Protein AF-A0A6N9TT98-F1 (afdb_monomer)

Organism: Dissulfurirhabdus thermomarina (NCBI:txid1765737)

Solvent-accessible surface area (backbone atoms only — not comparable to full-atom values): 5356 Å² total; per-residue (Å²): 111,72,68,58,56,50,53,53,47,49,53,50,51,52,51,48,53,52,47,52,60,42,50,75,66,72,76,50,92,67,52,70,64,61,56,51,52,54,53,41,51,50,46,40,51,51,27,50,48,51,37,72,65,48,84,60,89,83,51,90,53,65,67,35,54,50,47,33,48,52,34,48,51,50,40,51,52,48,52,50,48,51,54,52,54,51,52,52,52,54,62,59,75,77,107

Sequence (95 aa):
MKSILLIVTILLVCGFVFLCNRAQKSDLKIGAFSFLVIGMLIGLLGGFQIFWGLDNTKGWNPYGWWLLASFATTVIGGLVGVVIFGKIAKKKAIK

Structure (mmCIF, N/CA/C/O backbone):
data_AF-A0A6N9TT98-F1
#
_entry.id   AF-A0A6N9TT98-F1
#
loop_
_atom_site.group_PDB
_atom_site.id
_atom_site.type_symbol
_atom_site.label_atom_id
_atom_site.label_alt_id
_atom_site.label_comp_id
_atom_site.label_asym_id
_atom_site.label_entity_id
_atom_site.label_seq_id
_atom_site.pdbx_PDB_ins_code
_atom_site.Cartn_x
_atom_site.Cartn_y
_atom_site.Cartn_z
_atom_site.occupancy
_atom_site.B_iso_or_equiv
_atom_site.auth_seq_id
_atom_site.auth_comp_id
_atom_site.auth_asym_id
_atom_site.auth_atom_id
_atom_site.pdbx_PDB_model_num
ATOM 1 N N . MET A 1 1 ? 2.927 10.180 -17.227 1.00 60.56 1 MET A N 1
ATOM 2 C CA . MET A 1 1 ? 2.395 9.095 -16.363 1.00 60.56 1 MET A CA 1
ATOM 3 C C . MET A 1 1 ? 3.199 8.901 -15.078 1.00 60.56 1 MET A C 1
ATOM 5 O O . MET A 1 1 ? 2.605 9.004 -14.014 1.00 60.56 1 MET A O 1
ATOM 9 N N . LYS A 1 2 ? 4.529 8.708 -15.142 1.00 63.41 2 LYS A N 1
ATOM 10 C CA . LYS A 1 2 ? 5.392 8.531 -13.951 1.00 63.41 2 LYS A CA 1
ATOM 11 C C . LYS A 1 2 ? 5.267 9.664 -12.912 1.00 63.41 2 LYS A C 1
ATOM 13 O O . LYS A 1 2 ? 5.090 9.381 -11.733 1.00 63.41 2 LYS A O 1
ATOM 18 N N . SER A 1 3 ? 5.247 10.927 -13.349 1.00 68.88 3 SER A N 1
ATOM 19 C CA . SER A 1 3 ? 5.138 12.086 -12.444 1.00 68.88 3 SER A CA 1
ATOM 20 C C . SER A 1 3 ? 3.791 12.178 -11.718 1.00 68.88 3 SER A C 1
ATOM 22 O O . SER A 1 3 ? 3.754 12.533 -10.547 1.00 68.88 3 SER A O 1
ATOM 24 N N . ILE A 1 4 ? 2.689 11.798 -12.374 1.00 75.81 4 ILE A N 1
ATOM 25 C CA . ILE A 1 4 ? 1.345 11.811 -11.766 1.00 75.81 4 ILE A CA 1
ATOM 26 C C . ILE A 1 4 ? 1.257 10.746 -10.670 1.00 75.81 4 ILE A C 1
ATOM 28 O O . ILE A 1 4 ? 0.787 11.030 -9.573 1.00 75.81 4 ILE A O 1
ATOM 32 N N . LEU A 1 5 ? 1.772 9.540 -10.936 1.00 70.56 5 LEU A N 1
ATOM 33 C CA . LEU A 1 5 ? 1.770 8.456 -9.952 1.00 70.56 5 LEU A CA 1
ATOM 34 C C . LEU A 1 5 ? 2.607 8.813 -8.714 1.00 70.56 5 LEU A C 1
ATOM 36 O O . LEU A 1 5 ? 2.245 8.467 -7.592 1.00 70.56 5 LEU A O 1
ATOM 40 N N . LEU A 1 6 ? 3.702 9.549 -8.913 1.00 74.06 6 LEU A N 1
ATOM 41 C CA . LEU A 1 6 ? 4.576 10.020 -7.842 1.00 74.06 6 LEU A CA 1
ATOM 42 C C . LEU A 1 6 ? 3.917 11.097 -6.977 1.00 74.06 6 LEU A C 1
ATOM 44 O O . LEU A 1 6 ? 3.935 10.979 -5.755 1.00 74.06 6 LEU A O 1
ATOM 48 N N . ILE A 1 7 ? 3.239 12.066 -7.593 1.00 81.12 7 ILE A N 1
ATOM 49 C CA . ILE A 1 7 ? 2.468 13.092 -6.876 1.00 81.12 7 ILE A CA 1
ATOM 50 C C . ILE A 1 7 ? 1.337 12.457 -6.053 1.00 81.12 7 ILE A C 1
ATOM 52 O O . ILE A 1 7 ? 1.177 12.779 -4.878 1.00 81.12 7 ILE A O 1
ATOM 56 N N . VAL A 1 8 ? 0.585 11.519 -6.637 1.00 81.00 8 VAL A N 1
ATOM 57 C CA . VAL A 1 8 ? -0.512 10.822 -5.942 1.00 81.00 8 VAL A CA 1
ATOM 58 C C . VAL A 1 8 ? 0.011 9.993 -4.766 1.00 81.00 8 VAL A C 1
ATOM 60 O O . VAL A 1 8 ? -0.588 10.013 -3.69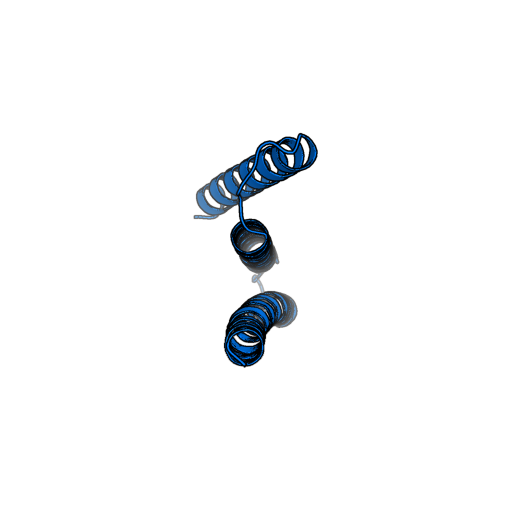2 1.00 81.00 8 VAL A O 1
ATOM 63 N N . THR A 1 9 ? 1.148 9.312 -4.932 1.00 79.31 9 THR A N 1
ATOM 64 C CA . THR A 1 9 ? 1.766 8.527 -3.851 1.00 79.31 9 THR A CA 1
ATOM 65 C C . 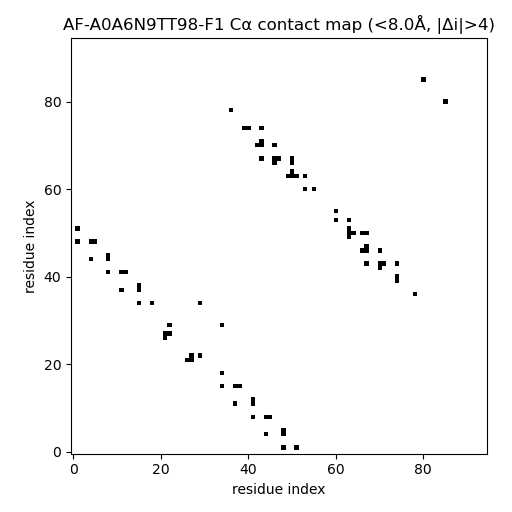THR A 1 9 ? 2.214 9.429 -2.702 1.00 79.31 9 THR A C 1
ATOM 67 O O . THR A 1 9 ? 1.924 9.130 -1.547 1.00 79.31 9 THR A O 1
ATOM 70 N N . ILE A 1 10 ? 2.842 10.573 -2.998 1.00 82.94 10 ILE A N 1
ATOM 71 C CA . ILE A 1 10 ? 3.245 11.552 -1.978 1.00 82.94 10 ILE A CA 1
ATOM 72 C C . ILE A 1 10 ? 2.024 12.102 -1.235 1.00 82.94 10 ILE A C 1
ATOM 74 O O . ILE A 1 10 ? 2.030 12.133 -0.007 1.00 82.94 10 ILE A O 1
ATOM 78 N N . LEU A 1 11 ? 0.955 12.476 -1.945 1.00 84.25 11 LEU A N 1
ATOM 79 C CA . LEU A 1 11 ? -0.280 12.961 -1.319 1.00 84.25 11 LEU A CA 1
ATOM 80 C C . LEU A 1 11 ? -0.900 11.917 -0.381 1.00 84.25 11 LEU A C 1
ATOM 82 O O . LEU A 1 11 ? -1.320 12.262 0.723 1.00 84.25 11 LEU A O 1
ATOM 86 N N . LEU A 1 12 ? -0.918 10.644 -0.786 1.00 81.44 12 LEU A N 1
ATOM 87 C CA . LEU A 1 12 ? -1.410 9.548 0.050 1.00 81.44 12 LEU A CA 1
ATOM 88 C C . LEU A 1 12 ? -0.531 9.321 1.284 1.00 81.44 12 LEU A C 1
ATOM 90 O O . LEU A 1 12 ? -1.070 9.153 2.375 1.00 81.44 12 LEU A O 1
ATOM 94 N N . VAL A 1 13 ? 0.797 9.371 1.144 1.00 82.50 13 VAL A N 1
ATOM 95 C CA . VAL A 1 13 ? 1.735 9.255 2.274 1.00 82.50 13 VAL A CA 1
ATOM 96 C C . VAL A 1 13 ? 1.568 10.426 3.242 1.00 82.50 13 VAL A C 1
ATOM 98 O O . VAL A 1 13 ? 1.440 10.204 4.444 1.00 82.50 13 VAL A O 1
ATOM 101 N N . CYS A 1 14 ? 1.485 11.663 2.747 1.00 85.31 14 CYS A N 1
ATOM 102 C CA . CYS A 1 14 ? 1.220 12.840 3.576 1.00 85.31 14 CYS A CA 1
ATOM 103 C C . CYS A 1 14 ? -0.128 12.728 4.303 1.00 85.31 14 CYS A C 1
ATOM 105 O O . CYS A 1 14 ? -0.204 12.999 5.501 1.00 85.31 14 CYS A O 1
ATOM 107 N N . GLY A 1 15 ? -1.176 12.275 3.608 1.00 81.38 15 GLY A N 1
ATOM 108 C CA . GLY A 1 15 ? -2.485 12.008 4.200 1.00 81.38 15 GLY A CA 1
ATOM 109 C C . GLY A 1 15 ? -2.431 10.930 5.284 1.00 81.38 15 GLY A C 1
ATOM 110 O O . GLY A 1 15 ? -3.020 11.102 6.347 1.00 81.38 15 GLY A O 1
ATOM 111 N N . PHE A 1 16 ? -1.675 9.853 5.066 1.00 81.69 16 PHE A N 1
ATOM 112 C CA . PHE A 1 16 ? -1.490 8.777 6.039 1.00 81.69 16 PHE A CA 1
ATOM 113 C C . PHE A 1 16 ? -0.713 9.232 7.278 1.00 81.69 16 PHE A C 1
ATOM 115 O O . PHE A 1 16 ? -1.144 8.961 8.393 1.00 81.69 16 PHE A O 1
ATOM 122 N N . VAL A 1 17 ? 0.375 9.991 7.111 1.00 82.81 17 VAL A N 1
ATOM 123 C CA . VAL A 1 17 ? 1.136 10.569 8.233 1.00 82.81 17 VAL A CA 1
ATOM 124 C C . VAL A 1 17 ? 0.273 11.549 9.029 1.00 82.81 17 VAL A C 1
ATOM 126 O O . VAL A 1 17 ? 0.274 11.521 10.260 1.00 82.81 17 VAL A O 1
ATOM 129 N N . PHE A 1 18 ? -0.516 12.384 8.348 1.00 81.94 18 PHE A N 1
ATOM 130 C CA . PHE A 1 18 ? -1.463 13.283 9.003 1.00 81.94 18 PHE A CA 1
ATOM 131 C C . PHE A 1 18 ? -2.517 12.510 9.801 1.00 81.94 18 PHE A C 1
ATOM 133 O O . PHE A 1 18 ? -2.795 12.850 10.951 1.00 81.94 18 PHE A O 1
ATOM 140 N N . LEU A 1 19 ? -3.063 11.438 9.222 1.00 75.94 19 LEU A N 1
ATOM 141 C CA . LEU A 1 19 ? -3.979 10.540 9.910 1.00 75.94 19 LEU A CA 1
ATOM 142 C C . LEU A 1 19 ? -3.312 9.911 11.135 1.00 75.94 19 LEU A C 1
ATOM 144 O O . LEU A 1 19 ? -3.892 10.003 12.213 1.00 75.94 19 LEU A O 1
ATOM 148 N N . CYS A 1 20 ? -2.104 9.343 11.014 1.00 77.19 20 CYS A N 1
ATOM 149 C CA . CYS A 1 20 ? -1.335 8.762 12.125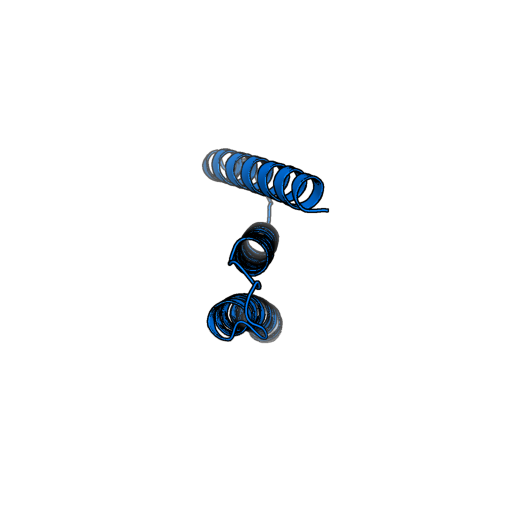 1.00 77.19 20 CYS A CA 1
ATOM 150 C C . CYS A 1 20 ? -1.169 9.760 13.276 1.00 77.19 20 CYS A C 1
ATOM 152 O O . CYS A 1 20 ? -1.526 9.457 14.415 1.00 77.19 20 CYS A O 1
ATOM 154 N N . ASN A 1 21 ? -0.709 10.975 12.966 1.00 77.38 21 ASN A N 1
ATOM 155 C CA . ASN A 1 21 ? -0.520 12.043 13.949 1.00 77.38 21 ASN A CA 1
ATOM 156 C C . ASN A 1 21 ? -1.829 12.445 14.634 1.00 77.38 21 ASN A C 1
ATOM 158 O O . ASN A 1 21 ? -1.843 12.801 15.811 1.00 77.38 21 ASN A O 1
ATOM 162 N N . ARG A 1 22 ? -2.944 12.404 13.904 1.00 71.81 22 ARG A N 1
ATOM 163 C CA . ARG A 1 22 ? -4.257 12.768 14.430 1.00 71.81 22 ARG A CA 1
ATOM 164 C C . ARG A 1 22 ? -4.897 11.624 15.229 1.00 71.81 22 ARG A C 1
ATOM 166 O O . ARG A 1 22 ? -5.591 11.893 16.203 1.00 71.81 22 ARG A O 1
ATOM 173 N N . ALA A 1 23 ? -4.617 10.366 14.883 1.00 70.12 23 ALA A N 1
ATOM 174 C CA . ALA A 1 23 ? -5.054 9.190 15.637 1.00 70.12 23 ALA A CA 1
ATOM 175 C C . ALA A 1 23 ? -4.326 9.087 16.981 1.00 70.12 23 A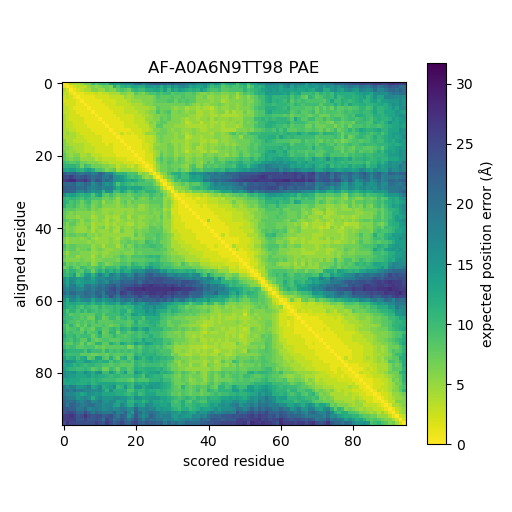LA A C 1
ATOM 177 O O . ALA A 1 23 ? -4.942 8.760 17.990 1.00 70.12 23 ALA A O 1
ATOM 178 N N . GLN A 1 24 ? -3.042 9.456 17.012 1.00 70.25 24 GLN A N 1
ATOM 179 C CA . GLN A 1 24 ? -2.260 9.547 18.245 1.00 70.25 24 GLN A CA 1
ATOM 180 C C . GLN A 1 24 ? -2.803 10.612 19.215 1.00 70.25 24 GLN A C 1
ATOM 182 O O . GLN A 1 24 ? -2.647 10.477 20.424 1.00 70.25 24 GLN A O 1
ATOM 187 N N . LYS A 1 25 ? -3.473 11.652 18.703 1.00 72.06 25 LYS A N 1
ATOM 188 C CA . LYS A 1 25 ? -4.112 12.707 19.507 1.00 72.06 25 LYS A CA 1
ATOM 189 C C . LYS A 1 25 ? -5.531 12.353 19.983 1.00 72.06 25 LYS A C 1
ATOM 191 O O . LYS A 1 25 ? -6.232 13.232 20.470 1.00 72.06 25 LYS A O 1
ATOM 196 N N . SER A 1 26 ? -5.952 11.090 19.852 1.00 58.22 26 SER A N 1
ATOM 197 C CA . SER A 1 26 ? -7.240 10.549 20.335 1.00 58.22 26 SER A CA 1
ATOM 198 C C . SER A 1 26 ? -8.501 11.152 19.696 1.00 58.22 26 SER A C 1
ATOM 200 O O . SER A 1 26 ? -9.615 10.828 20.098 1.00 58.22 26 SER A O 1
ATOM 202 N N . ASP A 1 27 ? -8.348 11.989 18.670 1.00 54.91 27 ASP A N 1
ATOM 203 C CA . ASP A 1 27 ?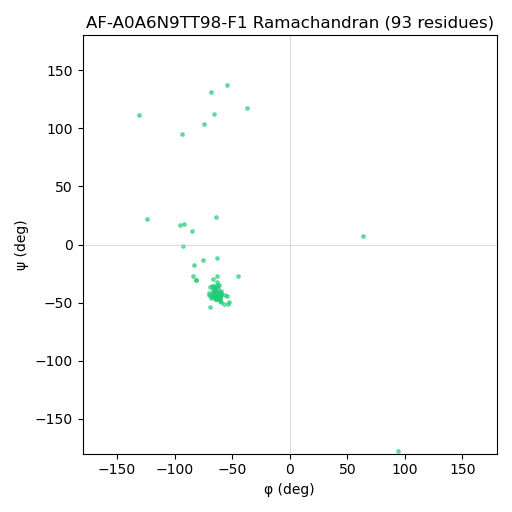 -9.415 12.847 18.134 1.00 54.91 27 ASP A CA 1
ATOM 204 C C . ASP A 1 27 ? -10.156 12.223 16.936 1.00 54.91 27 ASP A C 1
ATOM 206 O O . ASP A 1 27 ? -10.808 12.898 16.139 1.00 54.91 27 ASP A O 1
ATOM 210 N N . LEU A 1 28 ? -10.013 10.910 16.733 1.00 54.03 28 LEU A N 1
ATOM 211 C C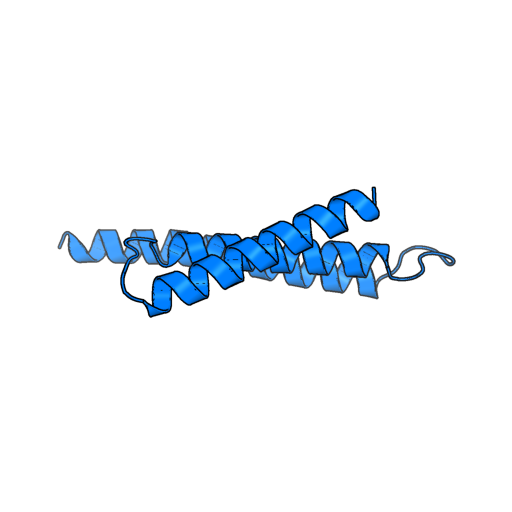A . LEU A 1 28 ? -10.539 10.252 15.545 1.00 54.03 28 LEU A CA 1
ATOM 212 C C . LEU A 1 28 ? -11.355 9.003 15.862 1.00 54.03 28 LEU A C 1
ATOM 214 O O . LEU A 1 28 ? -10.824 7.925 16.106 1.00 54.03 28 LEU A O 1
ATOM 218 N N . LYS A 1 29 ? -12.662 9.122 15.600 1.00 56.16 29 LYS A N 1
ATOM 219 C CA . LYS A 1 29 ? -13.542 8.026 15.151 1.00 56.16 29 LYS A CA 1
ATOM 220 C C . LYS A 1 29 ? -13.140 7.488 13.762 1.00 56.16 29 LYS A C 1
ATOM 222 O O . LYS A 1 29 ? -13.983 6.971 13.031 1.00 56.16 29 LYS A O 1
ATOM 227 N N . ILE A 1 30 ? -11.884 7.650 13.336 1.00 54.69 30 ILE A N 1
ATOM 228 C CA . ILE A 1 30 ? -11.405 7.027 12.105 1.00 54.69 30 ILE A CA 1
ATOM 229 C C . ILE A 1 30 ? -11.225 5.561 12.432 1.00 54.69 30 ILE A C 1
ATOM 231 O O . ILE A 1 30 ? -10.294 5.164 13.127 1.00 54.69 30 ILE A O 1
ATOM 235 N N . GLY A 1 31 ? -12.185 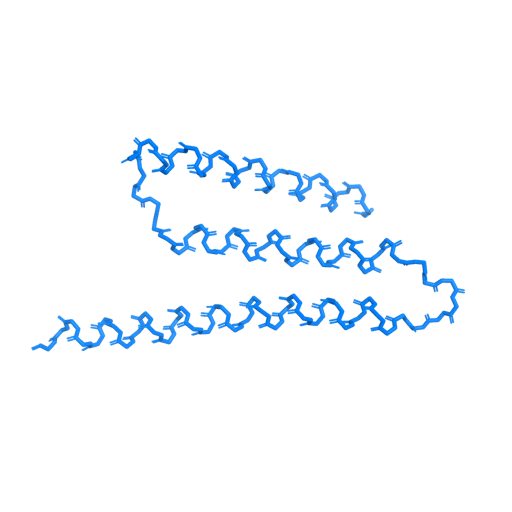4.766 11.965 1.00 62.75 31 GLY A N 1
ATOM 236 C CA . GLY A 1 31 ? -12.146 3.328 12.131 1.00 62.75 31 GLY A CA 1
ATOM 237 C C . GLY A 1 31 ? -10.827 2.793 11.590 1.00 62.75 31 GLY A C 1
ATOM 238 O O . GLY A 1 31 ? -10.389 3.194 10.511 1.00 62.75 31 GLY A O 1
ATOM 239 N N . ALA A 1 32 ? -10.222 1.859 12.325 1.00 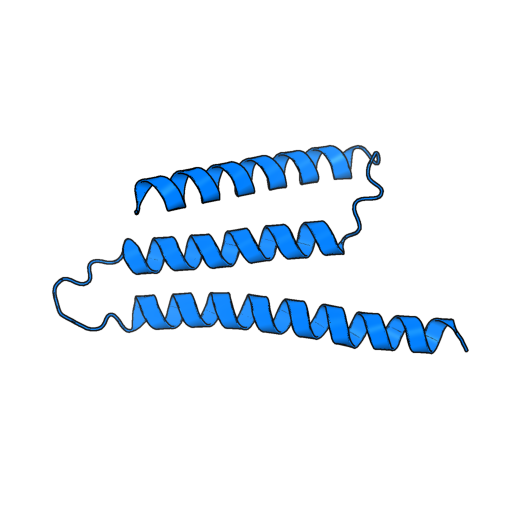68.06 32 ALA A N 1
ATOM 240 C CA . ALA A 1 32 ? -9.005 1.148 11.930 1.00 68.06 32 ALA A CA 1
ATOM 241 C C . ALA A 1 32 ? -9.045 0.658 10.467 1.00 68.06 32 ALA A C 1
ATOM 243 O O . ALA A 1 32 ? -8.016 0.590 9.804 1.00 68.06 32 ALA A O 1
ATOM 244 N N . PHE A 1 33 ? -10.249 0.410 9.942 1.00 69.06 33 PHE A N 1
ATOM 245 C CA . PHE A 1 33 ? -10.528 0.125 8.539 1.00 69.06 33 PHE A CA 1
ATOM 246 C C . PHE A 1 33 ? -9.972 1.168 7.553 1.00 69.06 33 PHE A C 1
ATOM 248 O O . PHE A 1 33 ? -9.294 0.799 6.601 1.00 69.06 33 PHE A O 1
ATOM 255 N N . SER A 1 34 ? -10.212 2.464 7.773 1.00 68.75 34 SER A N 1
ATOM 256 C CA . SER A 1 34 ? -9.772 3.521 6.852 1.00 68.75 34 SER A CA 1
ATOM 257 C C . SER A 1 34 ? -8.248 3.654 6.825 1.00 68.75 34 SER A C 1
ATOM 259 O O . SER A 1 34 ? -7.667 3.859 5.764 1.00 68.75 34 SER A O 1
ATOM 261 N N . PHE A 1 35 ? -7.592 3.464 7.974 1.00 74.19 35 PHE A N 1
ATOM 262 C CA . PHE A 1 35 ? -6.131 3.380 8.056 1.00 74.19 35 PHE A CA 1
ATOM 263 C C . PHE A 1 35 ? -5.579 2.204 7.258 1.00 74.19 35 PHE A C 1
ATOM 265 O O . PHE A 1 35 ? -4.630 2.365 6.493 1.00 74.19 35 PHE A O 1
ATOM 272 N N . LEU A 1 36 ? -6.201 1.035 7.418 1.00 73.88 36 LEU A N 1
ATOM 273 C CA . LEU A 1 36 ? -5.816 -0.188 6.724 1.00 73.88 36 LEU A CA 1
ATOM 274 C C . LEU A 1 36 ? -5.926 -0.004 5.206 1.00 73.88 36 LEU A C 1
ATOM 276 O O . LEU A 1 36 ? -4.986 -0.315 4.480 1.00 73.88 36 LEU A O 1
ATOM 280 N N . VAL A 1 37 ? -7.036 0.563 4.724 1.00 78.56 37 VAL A N 1
ATOM 281 C CA . VAL A 1 37 ? -7.268 0.805 3.291 1.00 78.56 37 VAL A CA 1
ATOM 282 C C . VAL A 1 37 ? -6.255 1.794 2.709 1.00 78.56 37 VAL A C 1
ATOM 284 O O . VAL A 1 37 ? -5.709 1.538 1.638 1.00 78.56 37 VAL A O 1
ATOM 287 N N . ILE A 1 38 ? -5.953 2.893 3.408 1.00 80.44 38 ILE A N 1
ATOM 288 C CA . ILE A 1 38 ? -4.977 3.885 2.929 1.00 80.44 38 ILE A CA 1
ATOM 289 C C . ILE A 1 38 ? -3.563 3.294 2.901 1.00 80.44 38 ILE A C 1
ATOM 291 O O . ILE A 1 38 ? -2.857 3.460 1.908 1.00 80.44 38 ILE A O 1
ATOM 295 N N . GLY A 1 39 ? -3.165 2.545 3.936 1.00 78.94 39 GLY A N 1
ATOM 296 C CA . GLY A 1 39 ? -1.875 1.850 3.958 1.00 78.94 39 GLY A CA 1
ATOM 297 C C . GLY A 1 39 ? -1.737 0.829 2.821 1.00 78.94 39 GLY A C 1
ATOM 298 O O . GLY A 1 39 ? -0.710 0.785 2.145 1.00 78.94 39 GLY A O 1
ATOM 299 N N . MET A 1 40 ? -2.800 0.066 2.546 1.00 82.44 40 MET A N 1
ATOM 300 C CA . MET A 1 40 ? -2.851 -0.884 1.428 1.00 82.44 40 MET A CA 1
ATOM 301 C C . MET A 1 40 ? -2.712 -0.193 0.061 1.00 82.44 40 MET A C 1
ATOM 303 O O . MET A 1 40 ? -1.975 -0.680 -0.797 1.00 82.44 40 MET A O 1
ATOM 307 N N . LEU A 1 41 ? -3.358 0.961 -0.138 1.00 81.19 41 LEU A N 1
ATOM 308 C CA . LEU A 1 41 ? -3.245 1.745 -1.374 1.00 81.19 41 LEU A CA 1
ATOM 309 C C . LEU A 1 41 ? -1.833 2.301 -1.593 1.00 81.19 41 LEU A C 1
ATOM 311 O O . LEU A 1 41 ? -1.333 2.259 -2.717 1.00 81.19 41 LEU A O 1
ATOM 315 N N . ILE A 1 42 ? -1.175 2.778 -0.532 1.00 82.75 42 ILE A N 1
ATOM 316 C CA . ILE A 1 42 ? 0.217 3.249 -0.599 1.00 82.75 42 ILE A CA 1
ATOM 317 C C . ILE A 1 42 ? 1.147 2.103 -1.008 1.00 82.75 42 ILE A C 1
ATOM 319 O O . ILE A 1 42 ? 1.968 2.279 -1.905 1.00 82.75 42 ILE A O 1
ATOM 323 N N . GLY A 1 43 ? 0.990 0.921 -0.401 1.00 79.06 43 GLY A N 1
ATOM 324 C CA . GLY A 1 43 ? 1.786 -0.260 -0.741 1.00 79.06 43 GLY A CA 1
ATOM 325 C C . GLY A 1 43 ? 1.617 -0.689 -2.202 1.00 79.06 43 GLY A C 1
ATOM 326 O O . GLY A 1 43 ? 2.607 -0.921 -2.894 1.00 79.06 43 GLY A O 1
ATOM 327 N N . LEU A 1 44 ? 0.377 -0.726 -2.703 1.00 82.69 44 LEU A N 1
ATOM 328 C CA . LEU A 1 44 ? 0.091 -1.070 -4.099 1.00 82.69 44 LEU A CA 1
ATOM 329 C C . LEU A 1 44 ? 0.736 -0.078 -5.079 1.00 82.69 44 LEU A C 1
ATOM 331 O O . LEU A 1 44 ? 1.364 -0.489 -6.054 1.00 82.69 44 LEU A O 1
ATOM 335 N N . LEU A 1 45 ? 0.601 1.225 -4.813 1.00 80.81 45 LEU A N 1
ATOM 336 C CA . LEU A 1 45 ? 1.175 2.277 -5.654 1.00 80.81 45 LEU A CA 1
ATOM 337 C C . LEU A 1 45 ? 2.704 2.269 -5.615 1.00 80.81 45 LEU A C 1
ATOM 339 O O . LEU A 1 45 ? 3.327 2.403 -6.666 1.00 80.81 45 LEU A O 1
ATOM 343 N N . GLY A 1 46 ? 3.306 2.030 -4.447 1.00 75.75 46 GLY A N 1
ATOM 344 C CA . GLY A 1 46 ? 4.751 1.846 -4.307 1.00 75.75 46 GLY A CA 1
ATOM 345 C C . GLY A 1 46 ? 5.265 0.653 -5.118 1.00 75.75 46 GLY A C 1
ATOM 346 O O . GLY A 1 46 ? 6.230 0.787 -5.870 1.00 75.75 46 GLY A O 1
ATOM 347 N N . GLY A 1 47 ? 4.570 -0.489 -5.065 1.00 78.50 47 GLY A N 1
ATOM 348 C CA . GLY A 1 47 ? 4.874 -1.649 -5.910 1.00 78.50 47 GLY A CA 1
ATOM 349 C C . GLY A 1 47 ? 4.781 -1.332 -7.409 1.00 78.50 47 GLY A C 1
ATOM 350 O O . GLY A 1 47 ? 5.652 -1.723 -8.187 1.00 78.50 47 GLY A O 1
ATOM 351 N N . PHE A 1 48 ? 3.778 -0.546 -7.811 1.00 77.56 48 PHE A N 1
ATOM 352 C CA . PHE A 1 48 ? 3.607 -0.082 -9.192 1.00 77.56 48 PHE A CA 1
ATOM 353 C C . PHE A 1 48 ? 4.734 0.857 -9.650 1.00 77.56 48 PHE A C 1
ATOM 355 O O . PHE A 1 48 ? 5.188 0.782 -10.793 1.00 77.56 48 PHE A O 1
ATOM 362 N N . GLN A 1 49 ? 5.217 1.732 -8.765 1.00 74.06 49 GLN A N 1
ATOM 363 C CA . GLN A 1 49 ? 6.353 2.608 -9.055 1.00 74.06 49 GLN A CA 1
ATOM 364 C C . GLN A 1 49 ? 7.646 1.822 -9.241 1.00 74.06 49 GLN A C 1
ATOM 366 O O . GLN A 1 49 ? 8.390 2.113 -10.175 1.00 74.06 49 GLN A O 1
ATOM 371 N N . ILE A 1 50 ? 7.897 0.815 -8.401 1.00 75.56 50 ILE A N 1
ATOM 372 C CA . ILE A 1 50 ? 9.075 -0.053 -8.520 1.00 75.56 50 ILE A CA 1
ATOM 373 C C . ILE A 1 50 ? 9.022 -0.833 -9.839 1.00 75.56 50 ILE A C 1
ATOM 375 O O . ILE A 1 50 ? 10.012 -0.867 -10.567 1.00 75.56 50 ILE A O 1
ATOM 379 N N . PHE A 1 51 ? 7.856 -1.373 -10.207 1.00 74.12 51 PHE A N 1
ATOM 380 C CA . PHE A 1 51 ? 7.652 -2.055 -11.489 1.00 74.12 51 PHE A CA 1
ATOM 381 C C . PHE A 1 51 ? 8.006 -1.178 -12.704 1.00 74.12 51 PHE A C 1
ATOM 383 O O . PHE A 1 51 ? 8.661 -1.637 -13.638 1.00 74.12 51 PHE A O 1
ATOM 390 N N . TRP A 1 52 ? 7.606 0.097 -12.691 1.00 70.44 52 TRP A N 1
ATOM 391 C CA . TRP A 1 52 ? 7.908 1.049 -13.771 1.00 70.44 52 TRP A CA 1
ATOM 392 C C . TRP A 1 52 ? 9.284 1.716 -13.688 1.00 70.44 52 TRP A C 1
ATOM 394 O O . TRP A 1 52 ? 9.722 2.334 -14.669 1.00 70.44 52 TRP A O 1
ATOM 404 N N . GLY A 1 53 ? 9.911 1.677 -12.514 1.00 68.06 53 GLY A N 1
ATOM 405 C CA . GLY A 1 53 ? 11.255 2.182 -12.258 1.00 68.06 53 GLY A CA 1
ATOM 406 C C . GLY A 1 53 ? 12.341 1.175 -12.620 1.00 68.06 53 GLY A C 1
ATOM 407 O O . GLY A 1 53 ? 13.440 1.587 -12.977 1.00 68.06 53 GLY A O 1
ATOM 408 N N . LEU A 1 54 ? 12.033 -0.124 -12.580 1.00 66.44 54 LEU A N 1
ATOM 409 C CA . LEU A 1 54 ? 12.932 -1.158 -13.071 1.00 66.44 54 LEU A CA 1
ATOM 410 C C . LEU A 1 54 ? 13.055 -1.073 -14.594 1.00 66.44 54 LEU A C 1
ATOM 412 O O . LEU A 1 54 ? 12.060 -0.988 -15.320 1.00 66.44 54 LEU A O 1
ATOM 416 N N . ASP A 1 55 ? 14.298 -1.091 -15.062 1.00 60.25 55 ASP A N 1
ATOM 417 C CA . ASP A 1 55 ? 14.621 -0.953 -16.471 1.00 60.25 55 ASP A CA 1
ATOM 418 C C . ASP A 1 55 ? 14.093 -2.168 -17.256 1.00 60.25 55 ASP A C 1
ATOM 420 O O . ASP A 1 55 ? 14.525 -3.302 -17.055 1.00 60.25 55 ASP A O 1
ATOM 424 N N . ASN A 1 56 ? 13.099 -1.942 -18.120 1.00 60.16 56 ASN A N 1
ATOM 425 C CA . ASN A 1 56 ? 12.428 -2.983 -18.916 1.00 60.16 56 ASN A CA 1
ATOM 426 C C . ASN A 1 56 ? 13.090 -3.170 -20.298 1.00 60.16 56 ASN A C 1
ATOM 428 O O . ASN A 1 56 ? 12.493 -3.729 -21.219 1.00 60.16 56 ASN A O 1
ATOM 432 N N . THR A 1 57 ? 14.323 -2.685 -20.458 1.00 56.47 57 THR A N 1
ATOM 433 C CA . THR A 1 57 ? 15.072 -2.579 -21.721 1.00 56.47 57 THR A CA 1
ATOM 434 C C . THR A 1 57 ? 15.389 -3.914 -22.400 1.00 56.47 57 THR A C 1
ATOM 436 O O . THR A 1 57 ? 15.777 -3.908 -23.566 1.00 56.47 57 THR A O 1
ATOM 439 N N . LYS A 1 58 ? 15.196 -5.066 -21.739 1.00 56.06 58 LYS A N 1
ATOM 440 C CA . LYS A 1 58 ? 15.484 -6.401 -22.308 1.00 56.06 58 LYS A CA 1
ATOM 441 C C . LYS A 1 58 ? 14.306 -7.386 -22.322 1.00 56.06 58 LYS A C 1
ATOM 443 O O . LYS A 1 58 ? 14.512 -8.587 -22.457 1.00 56.06 58 LYS A O 1
ATOM 448 N N . GLY A 1 59 ? 13.070 -6.895 -22.273 1.00 61.19 59 GLY A N 1
ATOM 449 C CA . GLY A 1 59 ? 11.881 -7.750 -22.268 1.00 61.19 59 GLY A CA 1
ATOM 450 C C . GLY A 1 59 ? 11.380 -8.053 -20.859 1.00 61.19 59 GLY A C 1
ATOM 451 O O . GLY A 1 59 ? 11.877 -7.501 -19.880 1.00 61.19 59 GLY A O 1
ATOM 452 N N . TRP A 1 60 ? 10.320 -8.865 -20.799 1.00 62.81 60 TRP A N 1
ATOM 453 C CA . TRP A 1 60 ? 9.489 -9.141 -19.621 1.00 62.81 60 TRP A CA 1
ATOM 454 C C . TRP A 1 60 ? 10.313 -9.211 -18.324 1.00 62.81 60 TRP A C 1
ATOM 456 O O . TRP A 1 60 ? 11.191 -10.057 -18.204 1.00 62.81 60 TRP A O 1
ATOM 466 N N . ASN A 1 61 ? 10.050 -8.305 -17.375 1.00 71.56 61 ASN A N 1
ATOM 467 C CA . ASN A 1 61 ? 10.822 -8.176 -16.138 1.00 71.56 61 ASN A CA 1
ATOM 468 C C . ASN A 1 61 ? 10.185 -8.996 -15.000 1.00 71.56 61 ASN A C 1
ATOM 470 O O . ASN A 1 61 ? 9.270 -8.501 -14.328 1.00 71.56 61 ASN A O 1
ATOM 474 N N . PRO A 1 62 ? 10.645 -10.237 -14.756 1.00 73.31 62 PRO A N 1
ATOM 475 C CA . PRO A 1 62 ? 10.000 -11.152 -13.818 1.00 73.31 62 PRO A CA 1
ATOM 476 C C . PRO A 1 62 ? 10.021 -10.626 -12.380 1.00 73.31 62 PRO A C 1
ATOM 478 O O . PRO A 1 62 ? 9.066 -10.844 -11.641 1.00 73.31 62 PRO A O 1
ATOM 481 N N . TYR A 1 63 ? 11.059 -9.878 -11.992 1.00 75.12 63 TYR A N 1
ATOM 482 C CA . TYR A 1 63 ? 11.186 -9.320 -10.645 1.00 75.12 63 TYR A CA 1
ATOM 483 C C . TYR A 1 63 ? 10.174 -8.208 -10.390 1.00 75.12 63 TYR A C 1
ATOM 485 O O . TYR A 1 63 ? 9.551 -8.169 -9.331 1.00 75.12 63 TYR A O 1
ATOM 493 N N . GLY A 1 64 ? 9.964 -7.336 -11.376 1.00 73.56 64 GLY A N 1
ATOM 494 C CA . GLY A 1 64 ? 8.948 -6.298 -11.284 1.00 73.56 64 GLY A CA 1
ATOM 495 C C . GLY A 1 64 ? 7.537 -6.888 -11.177 1.00 73.56 64 GLY A C 1
ATOM 496 O O . GLY A 1 64 ? 6.758 -6.468 -10.322 1.00 73.56 64 GLY A O 1
ATOM 497 N N . TRP A 1 65 ? 7.207 -7.864 -12.029 1.00 76.31 65 TRP A N 1
ATOM 498 C CA . TRP A 1 65 ? 5.898 -8.527 -12.012 1.00 76.31 65 TRP A CA 1
ATOM 499 C C . TRP A 1 65 ? 5.656 -9.296 -10.712 1.00 76.31 65 TRP A C 1
ATOM 501 O O . TRP A 1 65 ? 4.566 -9.218 -10.148 1.00 76.31 65 TRP A O 1
ATOM 511 N N . TRP A 1 66 ? 6.675 -9.996 -10.209 1.00 79.38 66 TRP A N 1
ATOM 512 C CA . TRP A 1 66 ? 6.609 -10.713 -8.939 1.00 79.38 66 TRP A CA 1
ATOM 513 C C . TRP A 1 66 ? 6.384 -9.770 -7.753 1.00 79.38 66 TRP A C 1
ATOM 515 O O . TRP A 1 66 ? 5.546 -10.037 -6.890 1.00 79.38 66 TRP A O 1
ATOM 525 N N . LEU A 1 67 ? 7.080 -8.633 -7.733 1.00 79.19 67 LEU A N 1
ATOM 526 C CA . LEU A 1 67 ? 6.938 -7.634 -6.680 1.00 79.19 67 LEU A CA 1
ATOM 527 C C . LEU A 1 67 ? 5.541 -6.999 -6.717 1.00 79.19 67 LEU A C 1
ATOM 529 O O . LEU A 1 67 ? 4.868 -6.937 -5.689 1.00 79.19 67 LEU A O 1
ATOM 533 N N . LEU A 1 68 ? 5.043 -6.640 -7.903 1.00 81.56 68 LEU A N 1
ATOM 534 C CA . LEU A 1 68 ? 3.680 -6.136 -8.072 1.00 81.56 68 LEU A CA 1
ATOM 535 C C . LEU A 1 68 ? 2.624 -7.160 -7.622 1.00 81.56 68 LEU A C 1
ATOM 537 O O . LEU A 1 68 ? 1.695 -6.807 -6.894 1.00 81.56 68 LEU A O 1
ATOM 541 N N . ALA A 1 69 ? 2.781 -8.428 -8.009 1.00 80.94 69 ALA A N 1
ATOM 542 C CA . ALA A 1 69 ? 1.890 -9.510 -7.597 1.00 80.94 69 ALA A CA 1
ATOM 543 C C . ALA A 1 69 ? 1.910 -9.725 -6.075 1.00 80.94 69 ALA A C 1
ATOM 545 O O . ALA A 1 69 ? 0.862 -9.952 -5.471 1.00 80.94 69 ALA A O 1
ATOM 546 N N . SER A 1 70 ? 3.070 -9.592 -5.431 1.00 78.50 70 SER A N 1
ATOM 547 C CA . SER A 1 70 ? 3.209 -9.720 -3.974 1.00 78.50 70 SER A CA 1
ATOM 548 C C . SER A 1 70 ? 2.475 -8.598 -3.230 1.00 78.50 70 SER A C 1
ATOM 550 O O . SER A 1 70 ? 1.749 -8.849 -2.265 1.00 78.50 70 SER A O 1
ATOM 552 N N . PHE A 1 71 ? 2.571 -7.357 -3.716 1.00 82.25 71 PHE A N 1
ATOM 553 C CA . PHE A 1 71 ? 1.799 -6.245 -3.156 1.00 82.25 71 PHE A CA 1
ATOM 554 C C . PHE A 1 71 ? 0.296 -6.415 -3.399 1.00 82.25 71 PHE A C 1
ATOM 556 O O . PHE A 1 71 ? -0.496 -6.256 -2.471 1.00 82.25 71 PHE A O 1
ATOM 563 N N . ALA A 1 72 ? -0.111 -6.801 -4.610 1.00 81.94 72 ALA A N 1
ATOM 564 C CA . ALA A 1 72 ? -1.519 -7.011 -4.942 1.00 81.94 72 ALA A CA 1
ATOM 565 C C . ALA A 1 72 ? -2.156 -8.133 -4.104 1.00 81.94 72 ALA A C 1
ATOM 567 O O . ALA A 1 72 ? -3.241 -7.954 -3.552 1.00 81.94 72 ALA A O 1
ATOM 568 N N . THR A 1 73 ? -1.473 -9.269 -3.951 1.00 83.19 73 THR A N 1
ATOM 569 C CA . THR A 1 73 ? -1.946 -10.393 -3.125 1.00 83.19 73 THR A CA 1
ATOM 570 C C . THR A 1 73 ? -2.042 -10.022 -1.650 1.00 83.19 73 THR A C 1
ATOM 572 O O . THR A 1 73 ? -3.011 -10.403 -0.999 1.00 83.19 73 THR A O 1
ATOM 575 N N . THR A 1 74 ? -1.115 -9.211 -1.135 1.00 83.38 74 THR A N 1
ATOM 576 C CA . THR A 1 74 ? -1.177 -8.693 0.241 1.00 83.38 74 THR A CA 1
ATOM 577 C C . THR A 1 74 ? -2.395 -7.791 0.450 1.00 83.38 74 THR A C 1
ATOM 579 O O . THR A 1 74 ? -3.104 -7.936 1.444 1.00 83.38 74 THR A O 1
ATOM 582 N N . VAL A 1 75 ? -2.695 -6.902 -0.504 1.00 84.06 75 VAL A N 1
ATOM 583 C CA . VAL A 1 75 ? -3.882 -6.030 -0.446 1.00 84.06 75 VAL A CA 1
ATOM 584 C C . VAL A 1 75 ? -5.174 -6.844 -0.508 1.00 84.06 75 VAL A C 1
ATOM 586 O O . VAL A 1 75 ? -6.076 -6.638 0.303 1.00 84.06 75 VAL A O 1
ATOM 589 N N . ILE A 1 76 ? -5.262 -7.800 -1.435 1.00 83.44 76 ILE A N 1
ATOM 590 C CA . ILE A 1 76 ? -6.437 -8.670 -1.573 1.00 83.44 76 ILE A CA 1
ATOM 591 C C . ILE A 1 76 ? -6.613 -9.525 -0.314 1.00 83.44 76 ILE A C 1
ATOM 593 O O . ILE A 1 76 ? -7.708 -9.570 0.240 1.00 83.44 76 ILE A O 1
ATOM 597 N N . GLY A 1 77 ? -5.543 -10.149 0.183 1.00 83.38 77 GLY A N 1
ATOM 598 C CA . GLY A 1 77 ? -5.563 -10.953 1.404 1.00 83.38 77 GLY A CA 1
ATOM 599 C C . GLY A 1 77 ? -5.973 -10.142 2.634 1.00 83.38 77 GLY A C 1
ATOM 600 O O . GLY A 1 77 ? -6.826 -10.583 3.403 1.00 83.38 77 GLY A O 1
ATOM 601 N N . GLY A 1 78 ? -5.441 -8.924 2.779 1.00 81.69 78 GLY A N 1
ATOM 602 C CA . GLY A 1 78 ? -5.816 -7.992 3.841 1.00 81.69 78 GLY A CA 1
ATOM 603 C C . GLY A 1 78 ? -7.296 -7.606 3.786 1.00 81.69 78 GLY A C 1
ATOM 604 O O . GLY A 1 78 ? -8.000 -7.712 4.790 1.00 81.69 78 GLY A O 1
ATOM 605 N N . LEU A 1 79 ? -7.806 -7.229 2.609 1.00 81.00 79 LEU A N 1
ATOM 606 C CA . LEU A 1 79 ? -9.220 -6.887 2.416 1.00 81.00 79 LEU A CA 1
ATOM 607 C C . LEU A 1 79 ? -10.146 -8.077 2.685 1.00 81.00 79 LEU A C 1
ATOM 609 O O . LEU A 1 79 ? -11.138 -7.934 3.401 1.00 81.00 79 LEU A O 1
ATOM 613 N N . VAL A 1 80 ? -9.818 -9.254 2.148 1.00 83.56 80 VAL A N 1
ATOM 614 C CA . VAL A 1 80 ? -10.590 -10.486 2.354 1.00 83.56 80 VAL A CA 1
ATOM 615 C C . VAL A 1 80 ? -10.621 -10.853 3.835 1.00 83.56 80 VAL A C 1
ATOM 617 O O . VAL A 1 80 ? -11.698 -11.114 4.370 1.00 83.56 80 VAL A O 1
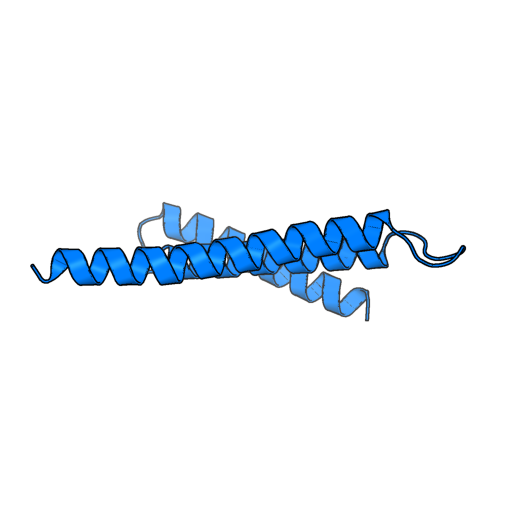ATOM 620 N N . GLY A 1 81 ? -9.478 -10.796 4.523 1.00 79.44 81 GLY A N 1
ATOM 621 C CA . GLY A 1 81 ? -9.391 -11.028 5.962 1.00 79.44 81 GLY A CA 1
ATOM 622 C C . GLY A 1 81 ? -10.295 -10.076 6.740 1.00 79.44 81 GLY A C 1
ATOM 623 O O . GLY A 1 81 ? -11.145 -10.517 7.508 1.00 79.44 81 GLY A O 1
ATOM 624 N N . VAL A 1 82 ? -10.197 -8.772 6.489 1.00 79.81 82 VAL A N 1
ATOM 625 C CA . VAL A 1 82 ? -11.012 -7.769 7.188 1.00 79.81 82 VAL A CA 1
ATOM 626 C C . VAL A 1 82 ? -12.510 -7.961 6.931 1.00 79.81 82 VAL A C 1
ATOM 628 O O . VAL A 1 82 ? -13.308 -7.872 7.864 1.00 79.81 82 VAL A O 1
ATOM 631 N N . VAL A 1 83 ? -12.918 -8.271 5.697 1.00 80.12 83 VAL A N 1
ATOM 632 C CA . VAL A 1 83 ? -14.331 -8.502 5.358 1.00 80.12 83 VAL A CA 1
ATOM 633 C C . VAL A 1 83 ? -14.858 -9.783 6.005 1.00 80.12 83 VAL A C 1
ATOM 635 O O . VAL A 1 83 ? -15.949 -9.772 6.580 1.00 80.12 83 VAL A O 1
ATOM 638 N N . ILE A 1 84 ? -14.109 -10.885 5.933 1.00 80.25 84 ILE A N 1
ATOM 639 C CA . ILE A 1 84 ? -14.525 -12.180 6.484 1.00 80.25 84 ILE A CA 1
ATOM 640 C C . ILE A 1 84 ? -14.536 -12.126 8.013 1.00 80.25 84 ILE A C 1
ATOM 642 O O . ILE A 1 84 ? -15.575 -12.388 8.620 1.00 80.25 84 ILE A O 1
ATOM 646 N N . PHE A 1 85 ? -13.429 -11.729 8.645 1.00 76.75 85 PHE A N 1
ATOM 647 C CA . PHE A 1 85 ? -13.347 -11.633 10.103 1.00 76.75 85 PHE A CA 1
ATOM 648 C C . PHE A 1 85 ? -14.294 -10.568 10.657 1.00 76.75 85 PHE A C 1
ATOM 650 O O . PHE A 1 85 ? -14.931 -10.804 11.680 1.00 76.75 85 PHE A O 1
ATOM 657 N N . GLY A 1 86 ? -14.485 -9.448 9.952 1.00 73.50 86 GLY A N 1
ATOM 658 C CA . GLY A 1 86 ? -15.475 -8.434 10.316 1.00 73.50 86 GLY A CA 1
ATOM 659 C C . GLY A 1 86 ? -16.910 -8.971 10.295 1.00 73.50 86 GLY A C 1
ATOM 660 O O . GLY A 1 86 ? -17.681 -8.718 11.224 1.00 73.50 86 GLY A O 1
ATOM 661 N N . LYS A 1 87 ? -17.276 -9.769 9.281 1.00 76.56 87 LYS A N 1
ATOM 662 C CA . LYS A 1 87 ? -18.589 -10.437 9.213 1.00 76.56 87 LYS A CA 1
ATOM 663 C C . LYS A 1 87 ? -18.759 -11.494 10.306 1.00 76.56 87 LYS A C 1
ATOM 665 O O . LYS A 1 87 ? -19.824 -11.556 10.918 1.00 76.56 87 LYS A O 1
ATOM 670 N N . ILE A 1 88 ? -17.727 -12.295 10.581 1.00 75.31 88 ILE A N 1
ATOM 671 C CA . ILE A 1 88 ? -17.750 -13.317 11.640 1.00 75.31 88 ILE A CA 1
ATOM 672 C C . ILE A 1 88 ? -17.902 -12.665 13.019 1.00 75.31 88 ILE A C 1
ATOM 674 O O . ILE A 1 88 ? -18.759 -13.082 13.796 1.00 75.31 88 ILE A O 1
ATOM 678 N N . ALA A 1 89 ? -17.124 -11.620 13.309 1.00 72.62 89 ALA A N 1
ATOM 679 C CA . ALA A 1 89 ? -17.180 -10.900 14.578 1.00 72.62 89 ALA A CA 1
ATOM 680 C C . ALA A 1 89 ? -18.563 -10.276 14.820 1.00 72.62 89 ALA A C 1
ATOM 682 O O . ALA A 1 89 ? -19.137 -10.460 15.892 1.00 72.62 89 ALA A O 1
ATOM 683 N N . LYS A 1 90 ? -19.158 -9.636 13.800 1.00 68.56 90 LYS A N 1
ATOM 684 C CA . LYS A 1 90 ? -20.540 -9.129 13.877 1.00 68.56 90 LYS A CA 1
ATOM 685 C C . LYS A 1 90 ? -21.555 -10.233 14.154 1.00 68.56 90 LYS A C 1
ATOM 687 O O . LYS A 1 90 ? -22.453 -10.041 14.962 1.00 68.56 90 LYS A O 1
ATOM 692 N N . LYS A 1 91 ? -21.414 -11.391 13.506 1.00 65.69 91 LYS A N 1
ATOM 693 C CA . LYS A 1 91 ? -22.335 -12.522 13.686 1.00 65.69 91 LYS A CA 1
ATOM 694 C C . LYS A 1 91 ? -22.248 -13.126 15.093 1.00 65.69 91 LYS A C 1
ATOM 696 O O . LYS A 1 91 ? -23.243 -13.642 15.586 1.00 65.69 91 LYS A O 1
ATOM 701 N N . LYS A 1 92 ? -21.077 -13.055 15.735 1.00 61.12 92 LYS A N 1
ATOM 702 C CA . LYS A 1 92 ? -20.846 -13.553 17.098 1.00 61.12 92 LYS A CA 1
ATOM 703 C C . LYS A 1 92 ? -21.314 -12.572 18.180 1.00 61.12 92 LYS A C 1
ATOM 705 O O . LYS A 1 92 ? -21.733 -13.026 19.229 1.00 61.12 92 LYS A O 1
ATOM 710 N N . ALA A 1 93 ? -21.279 -11.266 17.911 1.00 59.34 93 ALA A N 1
ATOM 711 C CA . ALA A 1 93 ? -21.731 -10.222 18.839 1.00 59.34 93 ALA A CA 1
ATOM 712 C C . ALA A 1 93 ? -23.265 -10.084 18.949 1.00 59.34 93 ALA A C 1
ATOM 714 O O . ALA A 1 93 ? -23.750 -9.391 19.833 1.00 59.34 93 ALA A O 1
ATOM 715 N N . ILE A 1 94 ? -24.020 -10.699 18.032 1.00 57.75 94 ILE A N 1
ATOM 716 C CA . ILE A 1 94 ? -25.497 -10.695 18.018 1.00 57.75 94 ILE A CA 1
ATOM 717 C C . ILE A 1 94 ? -26.068 -11.923 18.769 1.00 57.75 94 ILE A C 1
ATOM 719 O O . ILE A 1 94 ? -27.281 -12.075 18.879 1.00 57.75 94 ILE A O 1
ATOM 723 N N . LYS A 1 95 ? -25.203 -12.807 19.281 1.00 46.56 95 LYS A N 1
ATOM 724 C CA . LYS A 1 95 ? -25.573 -13.993 20.061 1.00 46.56 95 LYS A CA 1
ATOM 725 C C . LYS A 1 95 ? -25.298 -13.760 21.538 1.00 46.56 95 LYS A C 1
ATOM 727 O O . LYS A 1 95 ? -26.101 -14.276 22.340 1.00 46.56 95 LYS A O 1
#

Mean predicted aligned error: 9.5 Å

Foldseek 3Di:
DLVVLVVVLVVLVVVLVVVVVVVVVVNDPPPVVVNLLSVLVSLLSVLVNVLVVPDCPPHDDVVSVVSNVVSVVVSVVSVVCCVVVVVVVVVVVVD

Secondary structure (DSSP, 8-state):
-HHHHHHHHHHHHHHHHHHHHHHHTT-----HHHHHHHHHHHHHHHHHHHHHHS--TTS--HHHHHHHHHHHHHHHHHHHHHHHHHHHHHHHHT-

pLDDT: mean 73.72, std 8.97, range [46.56, 85.31]

Radius of gyration: 17.06 Å; Cα contacts (8 Å, |Δi|>4): 42; chains: 1; bounding box: 41×27×43 Å